Protein AF-A0A7S2G3F0-F1 (afdb_monomer_lite)

Radius of gyration: 20.55 Å; chains: 1; bounding box: 40×37×61 Å

Organism: NCBI:txid236787

InterPro domains:
  IPR036249 Thioredoxin-like superfamily [SSF52833] (2-94)

pLDDT: mean 81.92, std 15.68, range [37.34, 97.62]

Foldseek 3Di:
DPPDDCPPLVVVLVVCVVVPHDSVVSSVVVPDCVCVVVVVVVVVCCCPQQVNDAPPKDWDDPPQADDSVRHRHPDHTDIDGDDDDPVVVVVRVVVRVCVVVVPDPPPPDD

Structure (mmCIF, N/CA/C/O backbone):
data_AF-A0A7S2G3F0-F1
#
_entry.id   AF-A0A7S2G3F0-F1
#
loop_
_atom_site.group_PDB
_atom_site.id
_atom_site.type_symbol
_atom_site.label_atom_id
_atom_site.label_alt_id
_atom_site.label_comp_id
_atom_site.label_asym_id
_atom_site.label_entity_id
_atom_site.label_seq_id
_atom_site.pdbx_PDB_ins_code
_atom_site.Cartn_x
_atom_site.Cartn_y
_atom_site.Cartn_z
_atom_site.occupancy
_atom_site.B_iso_or_equiv
_atom_site.auth_seq_id
_atom_site.auth_comp_id
_atom_site.auth_asym_id
_atom_site.auth_atom_id
_atom_site.pdbx_PDB_model_num
ATOM 1 N N . GLU A 1 1 ? -15.724 23.830 6.586 1.00 37.34 1 GLU A N 1
ATOM 2 C CA . GLU A 1 1 ? -15.761 22.362 6.440 1.00 37.34 1 GLU A CA 1
ATOM 3 C C . GLU A 1 1 ? -15.102 21.748 7.661 1.00 37.34 1 GLU A C 1
ATOM 5 O O . GLU A 1 1 ? -14.002 22.163 8.008 1.00 37.34 1 GLU A O 1
ATOM 10 N N . GLN A 1 2 ? -15.789 20.859 8.377 1.00 44.91 2 GLN A N 1
ATOM 11 C CA . GLN A 1 2 ? -15.153 20.077 9.436 1.00 44.91 2 GLN A CA 1
ATOM 12 C C . GLN A 1 2 ? -14.437 18.914 8.749 1.00 44.91 2 GLN A C 1
ATOM 14 O O . GLN A 1 2 ? -15.093 18.032 8.207 1.00 44.91 2 GLN A O 1
ATOM 19 N N . GLN A 1 3 ? -13.105 18.941 8.717 1.00 46.75 3 GLN A N 1
ATOM 20 C CA . GLN A 1 3 ? -12.316 17.780 8.310 1.00 46.75 3 GLN A CA 1
ATOM 21 C C . GLN A 1 3 ? -12.467 16.719 9.405 1.00 46.75 3 GLN A C 1
ATOM 23 O O . GLN A 1 3 ? -11.751 16.747 10.404 1.00 46.75 3 GLN A O 1
ATOM 28 N N . GLN A 1 4 ? -13.448 15.825 9.268 1.00 51.19 4 GLN A N 1
ATOM 29 C CA . GLN A 1 4 ? -13.485 14.612 10.078 1.00 51.19 4 GLN A CA 1
ATOM 30 C C . GLN A 1 4 ? -12.240 13.795 9.732 1.00 51.19 4 GLN A C 1
ATOM 32 O O . GLN A 1 4 ? -11.975 13.508 8.565 1.00 51.19 4 GLN A O 1
ATOM 37 N N . SER A 1 5 ? -11.427 13.487 10.742 1.00 53.81 5 SER A N 1
ATOM 38 C CA . SER A 1 5 ? -10.227 12.681 10.542 1.00 53.81 5 SER A CA 1
ATOM 39 C C . SER A 1 5 ? -10.618 11.319 9.967 1.00 53.81 5 SER A C 1
ATOM 41 O O . SER A 1 5 ? -11.544 10.679 10.466 1.00 53.81 5 SER A O 1
ATOM 43 N N . GLN A 1 6 ? -9.882 10.840 8.962 1.00 59.38 6 GLN A N 1
ATOM 44 C CA . GLN A 1 6 ? -10.053 9.488 8.410 1.00 59.38 6 GLN A CA 1
ATOM 45 C C . GLN A 1 6 ? -9.754 8.387 9.444 1.00 59.38 6 GLN A C 1
ATOM 47 O O . GLN A 1 6 ? -10.084 7.229 9.227 1.00 59.38 6 GLN A O 1
ATOM 52 N N . SER A 1 7 ? -9.161 8.752 10.587 1.00 65.19 7 SER A N 1
ATOM 53 C CA . SER A 1 7 ? -8.949 7.865 11.733 1.00 65.19 7 SER A CA 1
ATOM 54 C C . SER A 1 7 ? -10.149 7.758 12.680 1.00 65.19 7 SER A C 1
ATOM 56 O O . SER A 1 7 ? -10.063 7.044 13.675 1.00 65.19 7 SER A O 1
ATOM 58 N N . HIS A 1 8 ? -11.252 8.474 12.435 1.00 81.56 8 HIS A N 1
ATOM 59 C CA . HIS A 1 8 ? -12.476 8.252 13.198 1.00 81.56 8 HIS A CA 1
ATOM 60 C C . HIS A 1 8 ? -13.127 6.943 12.753 1.00 81.56 8 HIS A C 1
ATOM 62 O O . HIS A 1 8 ? -13.449 6.777 11.579 1.00 81.56 8 HIS A O 1
ATOM 68 N N . THR A 1 9 ? -13.407 6.059 13.711 1.00 86.19 9 THR A N 1
ATOM 69 C CA . THR A 1 9 ? -14.130 4.795 13.499 1.00 86.19 9 THR A CA 1
ATOM 70 C C . THR A 1 9 ? -15.405 4.991 12.677 1.00 86.19 9 THR A C 1
ATOM 72 O O . THR A 1 9 ? -15.691 4.199 11.789 1.00 86.19 9 THR A O 1
ATOM 75 N N . ALA A 1 10 ? -16.132 6.091 12.901 1.00 88.94 10 ALA A N 1
ATOM 76 C CA . ALA A 1 10 ? -17.331 6.430 12.135 1.00 88.94 10 ALA A CA 1
ATOM 77 C C . ALA A 1 10 ? -17.065 6.552 10.623 1.00 88.94 10 ALA A C 1
ATOM 79 O O . ALA A 1 10 ? -17.815 5.989 9.834 1.00 88.94 10 ALA A O 1
ATOM 80 N N . THR A 1 11 ? -15.974 7.218 10.233 1.00 91.38 11 THR A N 1
ATOM 81 C CA . THR A 1 11 ? -15.567 7.368 8.829 1.00 91.38 11 THR A CA 1
ATOM 82 C C . THR A 1 11 ? -15.228 6.011 8.208 1.00 91.38 11 THR A C 1
ATOM 84 O O . THR A 1 11 ? -15.601 5.734 7.074 1.00 91.38 11 THR A O 1
ATOM 87 N N . LEU A 1 12 ? -14.548 5.135 8.956 1.00 91.81 12 LEU A N 1
ATOM 88 C CA . LEU A 1 12 ? -14.192 3.794 8.478 1.00 91.81 12 LEU A CA 1
ATOM 89 C C . LEU A 1 12 ? -15.431 2.911 8.265 1.00 91.81 12 LEU A C 1
ATOM 91 O O . LEU A 1 12 ? -15.501 2.192 7.272 1.00 91.81 12 LEU A O 1
ATOM 95 N N . LEU A 1 13 ? -16.412 2.982 9.169 1.00 94.88 13 LEU A N 1
ATOM 96 C CA . LEU A 1 13 ? -17.658 2.213 9.076 1.00 94.88 13 LEU A CA 1
ATOM 97 C C . LEU A 1 13 ? -18.584 2.711 7.962 1.00 94.88 13 LEU A C 1
ATOM 99 O O . LEU A 1 13 ? -19.231 1.897 7.306 1.00 94.88 13 LEU A O 1
ATOM 103 N N . GLU A 1 14 ? -18.625 4.023 7.726 1.00 94.38 14 GLU A N 1
ATOM 104 C CA . GLU A 1 14 ? -19.336 4.608 6.587 1.00 94.38 14 GLU A CA 1
ATOM 105 C C . GLU A 1 14 ? -18.777 4.061 5.270 1.00 94.38 14 GLU A C 1
ATOM 107 O O . GLU A 1 14 ? -19.517 3.457 4.493 1.00 94.38 14 GLU A O 1
ATOM 112 N N . VAL A 1 15 ? -17.457 4.157 5.077 1.00 94.00 15 VAL A N 1
ATOM 113 C CA . VAL A 1 15 ? -16.783 3.634 3.880 1.00 94.00 15 VAL A CA 1
ATOM 114 C C . VAL A 1 15 ? -16.982 2.124 3.746 1.00 94.00 15 VAL A C 1
ATOM 116 O O . VAL A 1 15 ? -17.243 1.646 2.644 1.00 94.00 15 VAL A O 1
ATOM 119 N N . ALA A 1 16 ? -16.905 1.365 4.846 1.00 95.06 16 ALA A N 1
ATOM 120 C CA . ALA A 1 16 ? -17.170 -0.073 4.833 1.00 95.06 16 ALA A CA 1
ATOM 121 C C . ALA A 1 16 ? -18.571 -0.384 4.278 1.00 95.06 16 ALA A C 1
ATOM 123 O O . ALA A 1 16 ? -18.709 -1.252 3.415 1.00 95.06 16 ALA A O 1
ATOM 124 N N . GLY A 1 17 ? -19.591 0.365 4.706 1.00 96.31 17 GLY A N 1
ATOM 125 C CA . GLY A 1 17 ? -20.947 0.243 4.175 1.00 96.31 17 GLY A CA 1
ATOM 126 C C . GLY A 1 17 ? -21.048 0.609 2.690 1.00 96.31 17 GLY A C 1
ATOM 127 O O . GLY A 1 17 ? -21.686 -0.114 1.925 1.00 96.31 17 GLY A O 1
ATOM 128 N N . GLU A 1 18 ? -20.383 1.683 2.256 1.00 97.06 18 GLU A N 1
ATOM 129 C CA . GLU A 1 18 ? -20.376 2.122 0.851 1.00 97.06 18 GLU A CA 1
ATOM 130 C C . GLU A 1 18 ? -19.782 1.079 -0.103 1.00 97.06 18 GLU A C 1
ATOM 132 O O . GLU A 1 18 ? -20.278 0.905 -1.218 1.00 97.06 18 GLU A O 1
ATOM 137 N N . VAL A 1 19 ? -18.746 0.354 0.332 1.00 96.81 19 VAL A N 1
ATOM 138 C CA . VAL A 1 19 ? -18.120 -0.715 -0.466 1.00 96.81 19 VAL A CA 1
ATOM 139 C C . VAL A 1 19 ? -18.809 -2.078 -0.310 1.00 96.81 19 VAL A C 1
ATOM 141 O O . VAL A 1 19 ? -18.350 -3.067 -0.883 1.00 96.81 19 VAL A O 1
ATOM 144 N N . GLY A 1 20 ? -19.919 -2.145 0.435 1.00 97.12 20 GLY A N 1
ATOM 145 C CA . GLY A 1 20 ? -20.726 -3.355 0.610 1.00 97.12 20 GLY A CA 1
ATOM 146 C C . GLY A 1 20 ? -20.160 -4.367 1.609 1.00 97.12 20 GLY A C 1
ATOM 147 O O . GLY A 1 20 ? -20.512 -5.546 1.535 1.00 97.12 20 GLY A O 1
ATOM 148 N N . LEU A 1 21 ? -19.286 -3.940 2.523 1.00 97.12 21 LEU A N 1
ATOM 149 C CA . LEU A 1 21 ? -18.857 -4.767 3.650 1.00 97.12 21 LEU A CA 1
ATOM 150 C C . LEU A 1 21 ? -19.940 -4.805 4.736 1.00 97.12 21 LEU A C 1
ATOM 152 O O . LEU A 1 21 ? -20.743 -3.883 4.886 1.00 97.12 21 LEU A O 1
ATOM 156 N N . ASP A 1 22 ? -19.934 -5.881 5.521 1.00 97.62 22 ASP A N 1
ATOM 157 C CA . ASP A 1 22 ? -20.756 -5.982 6.724 1.00 97.62 22 ASP A CA 1
ATOM 158 C C . ASP A 1 22 ? -20.233 -5.001 7.784 1.00 97.62 22 ASP A C 1
ATOM 160 O O . ASP A 1 22 ? -19.132 -5.157 8.318 1.00 97.62 22 ASP A O 1
ATOM 164 N N . VAL A 1 23 ? -21.034 -3.975 8.068 1.00 97.25 23 VAL A N 1
ATOM 165 C CA . VAL A 1 23 ? -20.687 -2.898 8.999 1.00 97.25 23 VAL A CA 1
ATOM 166 C C . VAL A 1 23 ? -20.575 -3.408 10.437 1.00 97.25 23 VAL A C 1
ATOM 168 O O . VAL A 1 23 ? -19.717 -2.928 11.175 1.00 97.25 23 VAL A O 1
ATOM 171 N N . GLU A 1 24 ? -21.390 -4.384 10.848 1.00 96.69 24 GLU A N 1
ATOM 172 C CA . GLU A 1 24 ? -21.321 -4.944 12.204 1.00 96.69 24 GLU A CA 1
ATOM 173 C C . GLU A 1 24 ? -20.040 -5.761 12.380 1.00 96.69 24 GLU A C 1
ATOM 175 O O . GLU A 1 24 ? -19.332 -5.607 13.378 1.00 96.69 24 GLU A O 1
ATOM 180 N N . ALA A 1 25 ? -19.692 -6.569 11.376 1.00 96.69 25 ALA A N 1
ATOM 181 C CA . ALA A 1 25 ? -18.439 -7.315 11.371 1.00 96.69 25 ALA A CA 1
ATOM 182 C C . ALA A 1 25 ? -17.215 -6.383 11.324 1.00 96.69 25 ALA A C 1
ATOM 184 O O . ALA A 1 25 ? -16.244 -6.608 12.045 1.00 96.69 25 ALA A O 1
ATOM 185 N N . ALA A 1 26 ? -17.264 -5.314 10.521 1.00 95.44 26 ALA A N 1
ATOM 186 C CA . ALA A 1 26 ? -16.204 -4.311 10.459 1.00 95.44 26 ALA A CA 1
ATOM 187 C C . ALA A 1 26 ? -16.036 -3.577 11.798 1.00 95.44 26 ALA A C 1
ATOM 189 O O . ALA A 1 26 ? -14.911 -3.391 12.255 1.00 95.44 26 ALA A O 1
ATOM 190 N N . ALA A 1 27 ? -17.138 -3.210 12.460 1.00 95.44 27 ALA A N 1
ATOM 191 C CA . ALA A 1 27 ? -17.099 -2.597 13.784 1.00 95.44 27 ALA A CA 1
ATOM 192 C C . ALA A 1 27 ? -16.472 -3.536 14.816 1.00 95.44 27 ALA A C 1
ATOM 194 O O . ALA A 1 27 ? -15.590 -3.115 15.557 1.00 95.44 27 ALA A O 1
ATOM 195 N N . ALA A 1 28 ? -16.862 -4.813 14.820 1.00 95.69 28 ALA A N 1
ATOM 196 C CA . ALA A 1 28 ? -16.267 -5.807 15.706 1.00 95.69 28 ALA A CA 1
ATOM 197 C C . ALA A 1 28 ? -14.763 -5.989 15.444 1.00 95.69 28 ALA A C 1
ATOM 199 O O . ALA A 1 28 ? -13.989 -6.082 16.391 1.00 95.69 28 ALA A O 1
ATOM 200 N N . PHE A 1 29 ? -14.343 -5.999 14.176 1.00 94.62 29 PHE A N 1
ATOM 201 C CA . PHE A 1 29 ? -12.937 -6.110 13.791 1.00 94.62 29 PHE A CA 1
ATOM 202 C C . PHE A 1 29 ? -12.097 -4.910 14.256 1.00 94.62 29 PHE A C 1
ATOM 204 O O . PHE A 1 29 ? -10.991 -5.100 14.759 1.00 94.62 29 PHE A O 1
ATOM 211 N N . LEU A 1 30 ? -12.619 -3.685 14.133 1.00 92.81 30 LEU A N 1
ATOM 212 C CA . LEU A 1 30 ? -11.916 -2.459 14.539 1.00 92.81 30 LEU A CA 1
ATOM 213 C C . LEU A 1 30 ? -11.663 -2.363 16.053 1.00 92.81 30 LEU A C 1
ATOM 215 O O . LEU 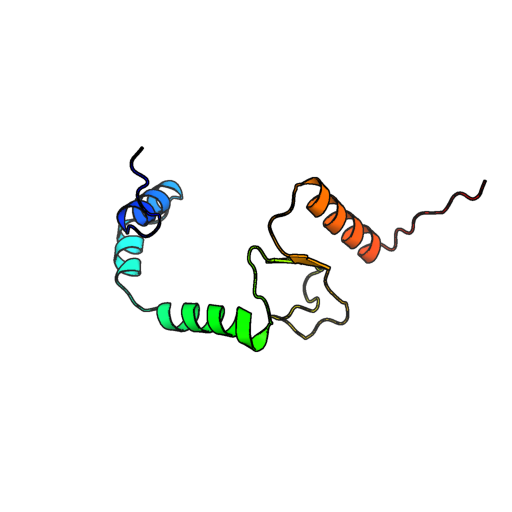A 1 30 ? -10.797 -1.597 16.467 1.00 92.81 30 LEU A O 1
ATOM 219 N N . GLU A 1 31 ? -12.376 -3.144 16.867 1.00 94.25 31 GLU A N 1
ATOM 220 C CA . GLU A 1 31 ? -12.156 -3.251 18.318 1.00 94.25 31 GLU A CA 1
ATOM 221 C C . GLU A 1 31 ? -11.087 -4.297 18.690 1.00 94.25 31 GLU A C 1
ATOM 223 O O . GLU A 1 31 ? -10.848 -4.556 19.872 1.00 94.25 31 GLU A O 1
ATOM 228 N N . THR A 1 32 ? -10.444 -4.924 17.701 1.00 94.06 32 THR A N 1
ATOM 229 C CA . THR A 1 32 ? -9.388 -5.922 17.914 1.00 94.06 32 THR A CA 1
ATOM 230 C C . THR A 1 32 ? -7.997 -5.361 17.630 1.00 94.06 32 THR A C 1
ATOM 232 O O . THR A 1 32 ? -7.823 -4.420 16.857 1.00 94.06 32 THR A O 1
ATOM 235 N N . ASP A 1 33 ? -6.986 -5.998 18.215 1.00 94.00 33 ASP A N 1
ATOM 236 C CA . ASP A 1 33 ? -5.566 -5.778 17.934 1.00 94.00 33 ASP A CA 1
ATOM 237 C C . ASP A 1 33 ? -4.986 -6.840 16.977 1.00 94.00 33 ASP A C 1
ATOM 239 O O . ASP A 1 33 ? -3.769 -6.916 16.792 1.00 94.00 33 ASP A O 1
ATOM 243 N N . GLU A 1 34 ? -5.843 -7.646 16.332 1.00 94.44 34 GLU A N 1
ATOM 244 C CA . GLU A 1 34 ? -5.459 -8.855 15.584 1.00 94.44 34 GLU A CA 1
ATOM 245 C C . GLU A 1 34 ? -4.353 -8.593 14.548 1.00 94.44 34 GLU A C 1
ATOM 247 O O . GLU A 1 34 ? -3.433 -9.399 14.388 1.00 94.44 34 GLU A O 1
ATOM 252 N N . LEU A 1 35 ? -4.407 -7.446 13.862 1.00 93.56 35 LEU A N 1
ATOM 253 C CA . LEU A 1 35 ? -3.419 -7.059 12.852 1.00 93.56 35 LEU A CA 1
ATOM 254 C C . LEU A 1 35 ? -2.393 -6.033 13.341 1.00 93.56 35 LEU A C 1
ATOM 256 O O . LEU A 1 35 ? -1.489 -5.693 12.578 1.00 93.56 35 LEU A O 1
ATOM 260 N N . GLU A 1 36 ? -2.480 -5.541 14.578 1.00 93.50 36 GLU A N 1
ATOM 261 C CA . GLU A 1 36 ? -1.645 -4.431 15.051 1.00 93.50 36 GLU A CA 1
ATOM 262 C C . GLU A 1 36 ? -0.151 -4.771 14.944 1.00 93.50 36 GLU A C 1
ATOM 264 O O . GLU A 1 36 ? 0.622 -4.050 14.304 1.00 93.50 36 GLU A O 1
ATOM 269 N N . ALA A 1 37 ? 0.256 -5.914 15.502 1.00 93.94 37 ALA A N 1
ATOM 270 C CA . ALA A 1 37 ? 1.648 -6.356 15.467 1.00 93.94 37 ALA A CA 1
ATOM 271 C C . ALA A 1 37 ? 2.153 -6.568 14.030 1.00 93.94 37 ALA A C 1
ATOM 273 O O . ALA A 1 37 ? 3.278 -6.185 13.701 1.00 93.94 37 ALA A O 1
ATOM 274 N N . TYR A 1 38 ? 1.311 -7.139 13.165 1.00 93.69 38 TYR A N 1
ATOM 275 C CA . TYR A 1 38 ? 1.635 -7.374 11.760 1.00 93.69 38 TYR A CA 1
ATOM 276 C C . TYR A 1 38 ? 1.828 -6.059 10.992 1.00 93.69 38 TYR A C 1
ATOM 278 O O . TYR A 1 38 ? 2.815 -5.903 10.270 1.00 93.69 38 TYR A O 1
ATOM 286 N N . VAL A 1 39 ? 0.928 -5.090 11.180 1.00 92.62 39 VAL A N 1
ATOM 287 C CA . VAL A 1 39 ? 1.005 -3.770 10.541 1.00 92.62 39 VAL A CA 1
ATOM 288 C C . VAL A 1 39 ? 2.266 -3.036 10.989 1.00 92.62 39 VAL A C 1
ATOM 290 O O . VAL A 1 39 ? 3.029 -2.563 10.143 1.00 92.62 39 VAL A O 1
ATOM 293 N N . TRP A 1 40 ? 2.551 -2.993 12.293 1.00 93.81 40 TRP A N 1
ATOM 294 C CA . TRP A 1 40 ? 3.766 -2.352 12.805 1.00 93.81 40 TRP A CA 1
ATOM 295 C C . TRP A 1 40 ? 5.043 -3.025 12.314 1.00 93.81 40 TRP A C 1
ATOM 297 O O . TRP A 1 40 ? 6.009 -2.338 11.968 1.00 93.81 40 TRP A O 1
ATOM 307 N N . GLN A 1 41 ? 5.050 -4.356 12.243 1.00 92.69 41 GLN A N 1
ATOM 308 C CA . GLN A 1 41 ? 6.165 -5.095 11.669 1.00 92.69 41 GLN A CA 1
ATOM 309 C C . GLN A 1 41 ? 6.351 -4.751 10.187 1.00 92.69 41 GLN A C 1
ATOM 311 O O . GLN A 1 41 ? 7.470 -4.445 9.783 1.00 92.69 41 GLN A O 1
ATOM 316 N N . SER A 1 42 ? 5.277 -4.736 9.395 1.00 89.56 42 SER A N 1
ATOM 317 C CA . SER A 1 42 ? 5.309 -4.383 7.969 1.00 89.56 42 SER A CA 1
ATOM 318 C C . SER A 1 42 ? 5.864 -2.970 7.733 1.00 89.56 42 SER A C 1
ATOM 320 O O . SER A 1 42 ? 6.767 -2.776 6.912 1.00 89.56 42 SER A O 1
ATOM 322 N N . TYR A 1 43 ? 5.417 -1.980 8.514 1.00 89.62 43 TYR A N 1
ATOM 323 C CA . TYR A 1 43 ? 5.969 -0.620 8.472 1.00 89.62 43 TYR A CA 1
ATOM 324 C C . TYR A 1 43 ? 7.454 -0.584 8.853 1.00 89.62 43 TYR A C 1
ATOM 326 O O . TYR A 1 43 ? 8.260 0.081 8.195 1.00 89.62 43 TYR A O 1
ATOM 334 N N . GLY A 1 44 ? 7.835 -1.316 9.902 1.00 91.50 44 GLY A N 1
ATOM 335 C CA . GLY A 1 44 ? 9.224 -1.433 10.334 1.00 91.50 44 GLY A CA 1
ATOM 336 C C . GLY A 1 44 ? 10.120 -2.058 9.265 1.00 91.50 44 GLY A C 1
ATOM 337 O O . GLY A 1 44 ? 11.222 -1.562 9.028 1.00 91.50 44 GLY A O 1
ATOM 338 N N . ASP A 1 45 ? 9.639 -3.104 8.600 1.00 90.88 45 ASP A N 1
ATOM 339 C CA . ASP A 1 45 ? 10.341 -3.823 7.540 1.00 90.88 45 ASP A CA 1
ATOM 340 C C . ASP A 1 45 ? 10.497 -2.961 6.282 1.00 90.88 45 ASP A C 1
ATOM 342 O O . ASP A 1 45 ? 11.593 -2.887 5.723 1.00 90.88 45 ASP A O 1
ATOM 346 N N . THR A 1 46 ? 9.452 -2.221 5.903 1.00 88.88 46 THR A N 1
ATOM 347 C CA . THR A 1 46 ? 9.475 -1.253 4.792 1.00 88.88 46 THR A CA 1
ATOM 348 C C . THR A 1 46 ? 10.660 -0.288 4.910 1.00 88.88 46 THR A C 1
ATOM 350 O O . THR A 1 46 ? 11.403 -0.095 3.951 1.00 88.88 46 THR A O 1
ATOM 353 N N . ILE A 1 47 ? 10.904 0.245 6.111 1.00 88.44 47 ILE A N 1
ATOM 354 C CA . ILE A 1 47 ? 11.991 1.202 6.353 1.00 88.44 47 ILE A CA 1
ATOM 355 C C . ILE A 1 47 ? 13.332 0.492 6.571 1.00 88.44 47 ILE A C 1
ATOM 357 O O . ILE A 1 47 ? 14.337 0.864 5.974 1.00 88.44 47 ILE A O 1
ATOM 361 N N . LYS A 1 48 ? 13.385 -0.500 7.467 1.00 90.44 48 LYS A N 1
ATOM 362 C CA . LYS A 1 48 ? 14.656 -1.066 7.957 1.00 90.44 48 LYS A CA 1
ATOM 363 C C . LYS A 1 48 ? 15.229 -2.141 7.044 1.00 90.44 48 LYS A C 1
ATOM 365 O O . LYS A 1 48 ? 16.446 -2.281 6.985 1.00 90.44 48 LYS A O 1
ATOM 370 N N . LYS A 1 49 ? 14.368 -2.932 6.398 1.00 87.88 49 LYS A N 1
ATOM 371 C CA . LYS A 1 49 ? 14.782 -4.041 5.529 1.00 87.88 49 LYS A CA 1
ATOM 372 C C . LYS A 1 49 ? 14.826 -3.625 4.066 1.00 87.88 49 LYS A C 1
ATOM 374 O O . LYS A 1 49 ? 15.740 -4.032 3.361 1.00 87.88 49 LYS A O 1
ATOM 379 N N . HIS A 1 50 ? 13.857 -2.826 3.625 1.00 85.38 50 HIS A N 1
ATOM 380 C CA . HIS A 1 50 ? 13.707 -2.473 2.211 1.00 85.38 50 HIS A CA 1
ATOM 381 C C . HIS A 1 50 ? 14.191 -1.057 1.868 1.00 85.38 50 HIS A C 1
ATOM 383 O O . HIS A 1 50 ? 14.210 -0.700 0.696 1.00 85.38 50 HIS A O 1
ATOM 389 N N . ASP A 1 51 ? 14.597 -0.267 2.868 1.00 87.62 51 ASP A N 1
ATOM 390 C CA . ASP A 1 51 ? 15.051 1.126 2.732 1.00 87.62 51 ASP A CA 1
ATOM 391 C C . ASP A 1 51 ? 14.057 2.056 2.005 1.00 87.62 51 ASP A C 1
ATOM 393 O O . ASP A 1 51 ? 14.426 3.078 1.426 1.00 87.62 51 ASP A O 1
ATOM 397 N N . ILE A 1 52 ? 12.763 1.730 2.066 1.00 87.62 52 ILE A N 1
ATOM 398 C CA . ILE A 1 52 ? 11.688 2.540 1.492 1.00 87.62 52 ILE A CA 1
ATOM 399 C C . ILE A 1 52 ? 11.297 3.599 2.527 1.00 87.62 52 ILE A C 1
ATOM 401 O O . ILE A 1 52 ? 10.711 3.300 3.569 1.00 87.62 52 ILE A O 1
ATOM 405 N N . ARG A 1 53 ? 11.639 4.860 2.244 1.00 86.81 53 ARG A N 1
ATOM 406 C CA . ARG A 1 53 ? 11.459 5.995 3.175 1.00 86.81 53 ARG A CA 1
ATOM 407 C C . ARG A 1 53 ? 10.419 7.020 2.728 1.00 86.81 53 ARG A C 1
ATOM 409 O O . ARG A 1 53 ? 10.202 8.007 3.426 1.00 86.81 53 ARG A O 1
ATOM 416 N N . ALA A 1 54 ? 9.794 6.808 1.575 1.00 85.44 54 ALA A N 1
ATOM 417 C CA . ALA A 1 54 ? 8.771 7.687 1.026 1.00 85.44 54 ALA A CA 1
ATOM 418 C C . ALA A 1 54 ? 7.656 6.858 0.384 1.00 85.44 54 ALA A C 1
ATOM 420 O O . ALA A 1 54 ? 7.922 5.838 -0.248 1.00 85.44 54 ALA A O 1
ATOM 421 N N . ILE A 1 55 ? 6.416 7.320 0.544 1.00 87.00 55 ILE A N 1
ATOM 422 C CA . ILE A 1 55 ? 5.220 6.741 -0.074 1.00 87.00 55 ILE A CA 1
ATOM 423 C C . ILE A 1 55 ? 4.465 7.832 -0.863 1.00 87.00 55 ILE A C 1
ATOM 425 O O . ILE A 1 55 ? 4.535 9.000 -0.473 1.00 87.00 55 ILE A O 1
ATOM 429 N N . PRO A 1 56 ? 3.743 7.491 -1.949 1.00 90.38 56 PRO A N 1
ATOM 430 C CA . PRO A 1 56 ? 3.605 6.144 -2.503 1.00 90.38 56 PRO A CA 1
ATOM 431 C C . PRO A 1 56 ? 4.895 5.659 -3.185 1.00 90.38 56 PRO A C 1
ATOM 433 O O . PRO A 1 56 ? 5.693 6.454 -3.675 1.00 90.38 56 PRO A O 1
ATOM 436 N N . TYR A 1 57 ? 5.105 4.345 -3.167 1.00 88.75 57 TYR A N 1
ATOM 437 C CA . TYR A 1 57 ? 6.237 3.666 -3.793 1.00 88.75 57 TYR A CA 1
ATOM 438 C C . TYR A 1 57 ? 5.697 2.532 -4.656 1.00 88.75 57 TYR A C 1
ATOM 440 O O . TYR A 1 57 ? 4.952 1.685 -4.161 1.00 88.75 57 TYR A O 1
ATOM 448 N N . PHE A 1 58 ? 6.048 2.529 -5.938 1.00 89.62 58 PHE A N 1
ATOM 449 C CA . PHE A 1 58 ? 5.548 1.555 -6.901 1.00 89.62 58 PHE A CA 1
ATOM 450 C C . PHE A 1 58 ? 6.691 0.706 -7.444 1.00 89.62 58 PHE A C 1
ATOM 452 O O . PHE A 1 58 ? 7.756 1.224 -7.784 1.00 89.62 58 PHE A O 1
ATOM 459 N N . ILE A 1 59 ? 6.441 -0.595 -7.564 1.00 87.69 59 ILE A N 1
ATOM 460 C CA . ILE A 1 59 ? 7.370 -1.569 -8.135 1.00 87.69 59 ILE A CA 1
ATOM 461 C C . ILE A 1 59 ? 6.670 -2.222 -9.317 1.00 87.69 59 ILE A C 1
ATOM 463 O O . ILE A 1 59 ? 5.590 -2.790 -9.155 1.00 87.69 59 ILE A O 1
ATOM 467 N N . PHE A 1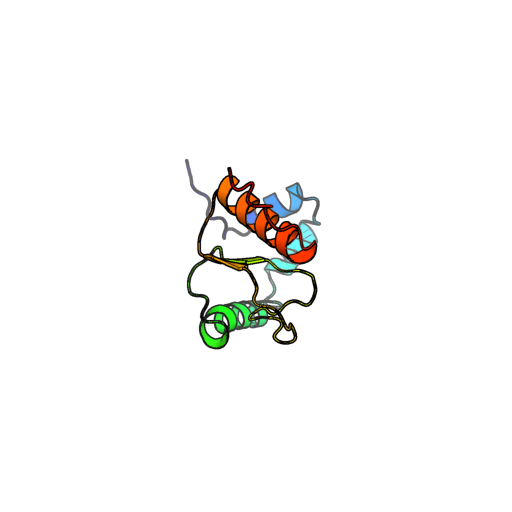 60 ? 7.285 -2.149 -10.493 1.00 86.94 60 PHE A N 1
ATOM 468 C CA . PHE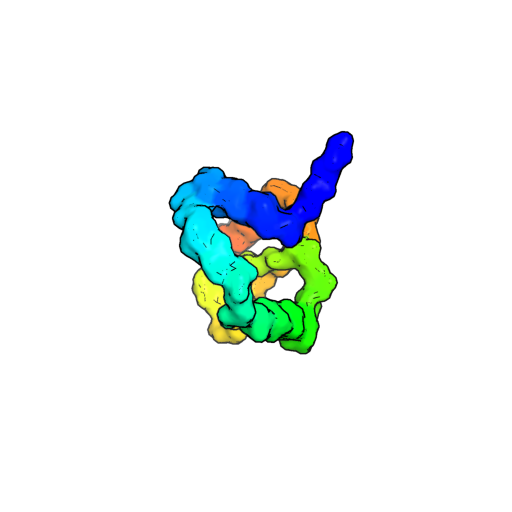 A 1 60 ? 6.754 -2.741 -11.712 1.00 86.94 60 PHE A CA 1
ATOM 469 C C . PHE A 1 60 ? 7.697 -3.815 -12.250 1.00 86.94 60 PHE A C 1
ATOM 471 O O . PHE A 1 60 ? 8.890 -3.577 -12.446 1.00 86.94 60 PHE A O 1
ATOM 478 N N . GLY A 1 61 ? 7.128 -4.982 -12.535 1.00 82.44 61 GLY A N 1
ATOM 479 C CA . GLY A 1 61 ? 7.809 -6.127 -13.122 1.00 82.44 61 GLY A CA 1
ATOM 480 C C . GLY A 1 61 ? 6.804 -7.224 -13.505 1.00 82.44 61 GLY A C 1
ATOM 481 O O . GLY A 1 61 ? 5.667 -7.189 -13.028 1.00 82.44 61 GLY A O 1
ATOM 482 N N . PRO A 1 62 ? 7.180 -8.181 -14.371 1.00 73.88 62 PRO A N 1
ATOM 483 C CA . PRO A 1 62 ? 6.437 -9.408 -14.576 1.00 73.88 62 PRO A CA 1
ATOM 484 C C . PRO A 1 62 ? 6.326 -10.196 -13.268 1.00 73.88 62 PRO A C 1
ATOM 486 O O . PRO A 1 62 ? 7.101 -10.026 -12.322 1.00 73.88 62 PRO A O 1
ATOM 489 N N . GLU A 1 63 ? 5.334 -11.076 -13.222 1.00 71.50 63 GLU A N 1
ATOM 490 C CA . GLU A 1 63 ? 5.114 -11.959 -12.085 1.00 71.50 63 GLU A CA 1
ATOM 491 C C . GLU A 1 63 ? 6.374 -12.789 -11.784 1.00 71.50 63 GLU A C 1
ATOM 493 O O . GLU A 1 63 ? 6.983 -13.361 -12.684 1.00 71.50 63 GLU A O 1
ATOM 498 N N . GLY A 1 64 ? 6.786 -12.823 -10.513 1.00 64.12 64 GLY A N 1
ATOM 499 C CA . GLY A 1 64 ? 8.007 -13.516 -10.084 1.00 64.12 64 GLY A CA 1
ATOM 500 C C . GLY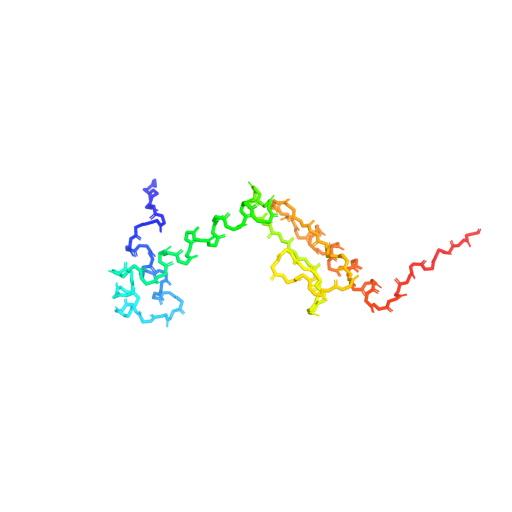 A 1 64 ? 9.310 -12.724 -10.258 1.00 64.12 64 GLY A C 1
ATOM 501 O O . GLY A 1 64 ? 10.368 -13.243 -9.917 1.00 64.12 64 GLY A O 1
ATOM 502 N N . MET A 1 65 ? 9.262 -11.476 -10.743 1.00 70.38 65 MET A N 1
ATOM 503 C CA . MET A 1 65 ? 10.441 -10.601 -10.797 1.00 70.38 65 MET A CA 1
ATOM 504 C C . MET A 1 65 ? 10.904 -10.180 -9.394 1.00 70.38 65 MET A C 1
ATOM 506 O O . MET A 1 65 ? 10.123 -10.158 -8.435 1.00 70.38 65 MET A O 1
ATOM 510 N N . TRP A 1 66 ? 12.187 -9.820 -9.297 1.00 64.69 66 TRP A N 1
ATOM 511 C CA . TRP A 1 66 ? 12.804 -9.350 -8.072 1.00 64.69 66 TRP A CA 1
ATOM 512 C C . TRP A 1 66 ? 12.051 -8.127 -7.559 1.00 64.69 66 TRP A C 1
ATOM 514 O O . TRP A 1 66 ? 11.794 -7.170 -8.285 1.00 64.69 66 TRP A O 1
ATOM 524 N N . SER A 1 67 ? 11.711 -8.153 -6.283 1.00 71.12 67 SER A N 1
ATOM 525 C CA . SER A 1 67 ? 11.320 -6.974 -5.527 1.00 71.12 67 SER A CA 1
ATOM 526 C C . SER A 1 67 ? 11.954 -7.077 -4.144 1.00 71.12 67 SER A C 1
ATOM 528 O O . SER A 1 67 ? 12.274 -8.187 -3.708 1.00 71.12 67 SER A O 1
ATOM 530 N N . PRO A 1 68 ? 12.068 -5.975 -3.389 1.00 70.62 68 PRO A N 1
ATOM 531 C CA . PRO A 1 68 ? 12.497 -6.038 -1.997 1.00 70.62 68 PRO A CA 1
ATOM 532 C C . PRO A 1 68 ? 11.685 -7.054 -1.171 1.00 70.62 68 PRO A C 1
ATOM 534 O O . PRO A 1 68 ? 12.216 -7.627 -0.226 1.00 70.62 68 PRO A O 1
ATOM 537 N N . PHE A 1 69 ? 10.438 -7.343 -1.567 1.00 72.81 69 PHE A N 1
ATOM 538 C CA . PHE A 1 69 ? 9.544 -8.311 -0.924 1.00 72.81 69 PHE A CA 1
ATOM 539 C C . PHE A 1 69 ? 9.614 -9.743 -1.498 1.00 72.81 69 PHE A C 1
ATOM 541 O O . PHE A 1 69 ? 9.061 -10.661 -0.896 1.00 72.81 69 PHE A O 1
ATOM 548 N N . ARG A 1 70 ? 10.249 -9.951 -2.661 1.00 69.44 70 ARG A N 1
ATOM 549 C CA . ARG A 1 70 ? 10.397 -11.248 -3.353 1.00 69.44 70 ARG A CA 1
ATOM 550 C C . ARG A 1 70 ? 11.760 -11.295 -4.065 1.00 69.44 70 ARG A C 1
ATOM 552 O O . ARG A 1 70 ? 11.845 -10.848 -5.206 1.00 69.44 70 ARG A O 1
ATOM 559 N N . PRO A 1 71 ? 12.827 -11.784 -3.413 1.00 63.69 71 PRO A N 1
ATOM 560 C CA . PRO A 1 71 ? 14.197 -11.653 -3.915 1.00 63.69 71 PRO A CA 1
ATOM 561 C C . PRO A 1 71 ? 14.585 -12.664 -5.011 1.00 63.69 71 PRO A C 1
ATOM 563 O O . PRO A 1 71 ? 15.716 -12.624 -5.480 1.00 63.69 71 PRO A O 1
ATOM 566 N N . ASP A 1 72 ? 13.683 -13.554 -5.428 1.00 65.38 72 ASP A N 1
ATOM 567 C CA . ASP A 1 72 ? 14.022 -14.707 -6.280 1.00 65.38 72 ASP A CA 1
ATOM 568 C C . ASP A 1 72 ? 14.028 -14.412 -7.795 1.00 65.38 72 ASP A C 1
ATOM 570 O O . ASP A 1 72 ? 14.190 -15.329 -8.598 1.00 65.38 72 ASP A O 1
ATOM 574 N N . GLY A 1 73 ? 13.834 -13.159 -8.217 1.00 63.00 73 GLY A N 1
ATOM 575 C CA . GLY A 1 73 ? 13.802 -12.813 -9.641 1.00 63.00 73 GLY A CA 1
ATOM 576 C C . GLY A 1 73 ? 15.173 -12.472 -10.231 1.00 63.00 73 GLY A C 1
ATOM 577 O O . GLY A 1 73 ? 16.021 -11.874 -9.576 1.00 63.00 73 GLY A O 1
ATOM 578 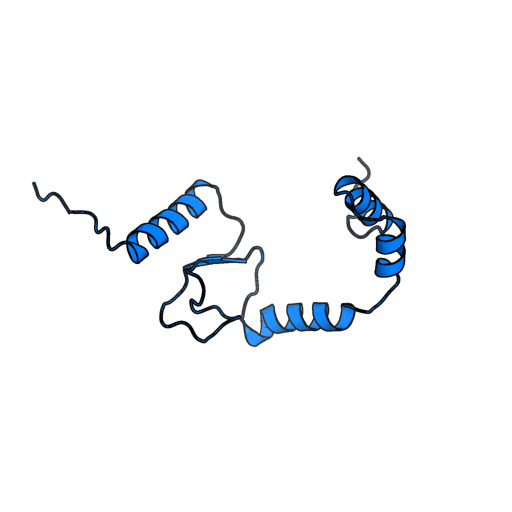N N . GLU A 1 74 ? 15.368 -12.818 -11.505 1.00 63.69 74 GLU A N 1
ATOM 579 C CA . GLU A 1 74 ? 16.633 -12.617 -12.236 1.00 63.69 74 GLU A CA 1
ATOM 580 C C . GLU A 1 74 ? 16.783 -11.210 -12.837 1.00 63.69 74 GLU A C 1
ATOM 582 O O . GLU A 1 74 ? 17.874 -10.805 -13.237 1.00 63.69 74 GLU A O 1
ATOM 587 N N . GLU A 1 75 ? 15.688 -10.454 -12.916 1.00 68.19 75 GLU A N 1
ATOM 588 C CA . GLU A 1 75 ? 15.644 -9.156 -13.576 1.00 68.19 75 GLU A CA 1
ATOM 589 C C . GLU A 1 75 ? 15.342 -8.009 -12.601 1.00 68.19 75 GLU A C 1
ATOM 591 O O . GLU A 1 75 ? 14.482 -8.134 -11.729 1.00 68.19 75 GLU A O 1
ATOM 596 N N . GLU A 1 76 ? 16.008 -6.861 -12.794 1.00 74.25 76 GLU A N 1
ATOM 597 C CA . GLU A 1 76 ? 15.742 -5.653 -12.005 1.00 74.25 76 GLU A CA 1
ATOM 598 C C . GLU A 1 76 ? 14.366 -5.041 -12.345 1.00 74.25 76 GLU A C 1
ATOM 600 O O . GLU A 1 76 ? 14.084 -4.804 -13.533 1.00 74.25 76 GLU A O 1
ATOM 605 N N . PRO A 1 77 ? 13.526 -4.748 -11.332 1.00 84.50 77 PRO A N 1
ATOM 606 C CA . PRO A 1 77 ? 12.238 -4.091 -11.499 1.00 84.50 77 PRO A CA 1
ATOM 607 C C . PRO A 1 77 ? 12.403 -2.593 -11.753 1.00 84.50 77 PRO A C 1
ATOM 609 O O . PRO A 1 77 ? 13.403 -1.973 -11.388 1.00 84.50 77 PRO A O 1
ATOM 612 N N . ILE A 1 78 ? 11.360 -1.977 -12.307 1.00 87.19 78 ILE A N 1
ATOM 613 C CA . ILE A 1 78 ? 11.279 -0.519 -12.403 1.00 87.19 78 ILE A CA 1
ATOM 614 C C . ILE A 1 78 ? 10.626 0.017 -11.130 1.00 87.19 78 ILE A C 1
ATOM 616 O O . ILE A 1 78 ? 9.498 -0.348 -10.796 1.00 87.19 78 ILE A O 1
ATOM 620 N N . MET A 1 79 ? 11.337 0.898 -10.428 1.00 86.62 79 MET A N 1
ATOM 621 C CA . MET A 1 79 ? 10.895 1.504 -9.171 1.00 86.62 79 MET A CA 1
ATOM 622 C C . MET A 1 79 ? 10.501 2.965 -9.398 1.00 86.62 79 MET A C 1
ATOM 624 O O . MET A 1 79 ? 11.273 3.734 -9.973 1.00 86.62 79 MET A O 1
ATOM 628 N N . VAL A 1 80 ? 9.324 3.366 -8.917 1.00 88.12 80 VAL A N 1
ATOM 629 C CA . VAL A 1 80 ? 8.848 4.757 -8.966 1.00 88.12 80 VAL A CA 1
ATOM 630 C C . VAL A 1 80 ? 8.618 5.258 -7.544 1.00 88.12 80 VAL A C 1
ATOM 632 O O . VAL A 1 80 ? 7.788 4.722 -6.810 1.00 88.12 80 VAL A O 1
ATOM 635 N N . ASN A 1 81 ? 9.372 6.292 -7.165 1.00 86.19 81 ASN A N 1
ATOM 636 C CA . ASN A 1 81 ? 9.255 6.963 -5.873 1.00 86.19 81 ASN A CA 1
ATOM 637 C C . ASN A 1 81 ? 8.329 8.177 -5.980 1.00 86.19 81 ASN A C 1
ATOM 639 O O . ASN A 1 81 ? 8.558 9.054 -6.812 1.00 86.19 81 ASN A O 1
ATOM 643 N N . GLY A 1 82 ? 7.364 8.270 -5.068 1.00 82.75 82 GLY A N 1
ATOM 644 C CA . GLY A 1 82 ? 6.428 9.382 -4.989 1.00 82.75 82 GLY A CA 1
ATOM 645 C C . GLY A 1 82 ? 5.226 9.226 -5.914 1.00 82.75 82 GLY A C 1
ATOM 646 O O . GLY A 1 82 ? 5.087 8.269 -6.676 1.00 82.75 82 GLY A O 1
ATOM 647 N N . SER A 1 83 ? 4.313 10.183 -5.805 1.00 83.31 83 SER A N 1
ATOM 648 C CA . SER A 1 83 ? 3.160 10.294 -6.692 1.00 83.31 83 SER A CA 1
ATOM 649 C C . SER A 1 83 ? 3.623 10.639 -8.108 1.00 83.31 83 SER A C 1
ATOM 651 O O . SER A 1 83 ? 4.336 11.624 -8.292 1.00 83.31 83 SER A O 1
ATOM 653 N N . GLY A 1 84 ? 3.208 9.832 -9.082 1.00 83.12 84 GLY A N 1
ATOM 654 C CA . GLY A 1 84 ? 3.420 10.075 -10.508 1.00 83.12 84 GLY A CA 1
ATOM 655 C C . GLY A 1 84 ? 2.135 10.485 -11.222 1.00 83.12 84 GLY A C 1
ATOM 656 O O . GLY A 1 84 ? 1.041 10.374 -10.661 1.00 83.12 84 GLY A O 1
ATOM 657 N N . ASP A 1 85 ? 2.264 10.943 -12.464 1.00 90.06 85 ASP A N 1
ATOM 658 C CA . ASP A 1 85 ? 1.130 11.205 -13.352 1.00 90.06 85 ASP A CA 1
ATOM 659 C C . ASP A 1 85 ? 0.872 10.038 -14.324 1.00 90.06 85 ASP A C 1
ATOM 661 O O . ASP A 1 85 ? 1.626 9.062 -14.404 1.00 90.06 85 ASP A O 1
ATOM 665 N N . ALA A 1 86 ? -0.242 10.118 -15.055 1.00 92.50 86 ALA A N 1
ATOM 666 C CA . ALA A 1 86 ? -0.647 9.069 -15.987 1.00 92.50 86 ALA A CA 1
ATOM 667 C C . ALA A 1 86 ? 0.379 8.835 -17.112 1.00 92.50 86 ALA A C 1
ATOM 669 O O . ALA A 1 86 ? 0.533 7.701 -17.564 1.00 92.50 86 ALA A O 1
ATOM 670 N N . GLU A 1 87 ? 1.085 9.878 -17.555 1.00 93.50 87 GLU A N 1
ATOM 671 C CA . GLU A 1 87 ? 2.085 9.780 -18.619 1.00 93.50 87 GLU A CA 1
ATOM 672 C C . GLU A 1 87 ? 3.326 9.029 -18.129 1.00 93.50 87 GLU A C 1
ATOM 674 O O . GLU A 1 87 ? 3.807 8.114 -18.803 1.00 93.50 87 GLU A O 1
ATOM 679 N N . GLN A 1 88 ? 3.782 9.328 -16.911 1.00 90.88 88 GLN A N 1
ATOM 680 C CA . GLN A 1 88 ? 4.873 8.617 -16.258 1.00 90.88 88 GLN A CA 1
ATOM 681 C C . GLN A 1 88 ? 4.565 7.121 -16.124 1.00 90.88 88 GLN A C 1
ATOM 683 O O . GLN A 1 88 ? 5.390 6.282 -16.498 1.00 90.88 88 GLN A O 1
ATOM 688 N N . PHE A 1 89 ? 3.373 6.765 -15.635 1.00 92.75 89 PHE A N 1
ATOM 689 C CA . PHE A 1 89 ? 2.985 5.360 -15.500 1.00 92.75 89 PHE A CA 1
ATOM 690 C C . PHE A 1 89 ? 2.841 4.660 -16.855 1.00 92.75 89 PHE A C 1
ATOM 692 O O . PHE A 1 89 ? 3.293 3.522 -17.006 1.00 92.75 89 PHE A O 1
ATOM 699 N N . LEU A 1 90 ? 2.287 5.337 -17.865 1.00 93.94 90 LEU A N 1
ATOM 700 C CA . LEU A 1 90 ? 2.211 4.798 -19.222 1.00 93.94 90 LEU A CA 1
ATOM 701 C C . LEU A 1 90 ? 3.608 4.537 -19.806 1.00 93.94 90 LEU A C 1
ATOM 703 O O . LEU A 1 90 ? 3.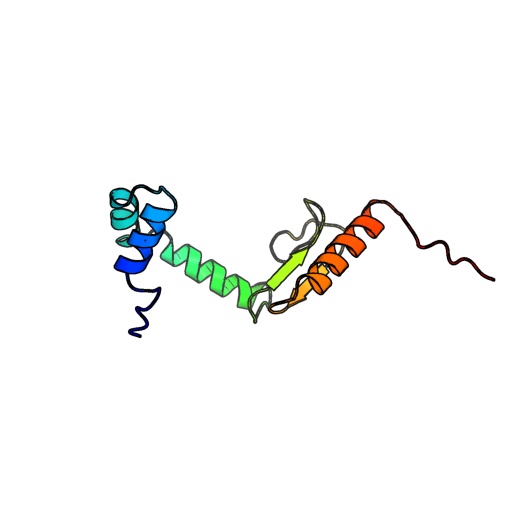821 3.505 -20.450 1.00 93.94 90 LEU A O 1
ATOM 707 N N . GLY A 1 91 ? 4.567 5.428 -19.552 1.00 92.19 91 GLY A N 1
ATOM 708 C CA . GLY A 1 91 ? 5.964 5.259 -19.945 1.00 92.19 91 GLY A CA 1
ATOM 709 C C . GLY A 1 91 ? 6.597 4.008 -19.331 1.00 92.19 91 GLY A C 1
ATOM 710 O O . GLY A 1 91 ? 7.199 3.211 -20.052 1.00 92.19 91 GLY A O 1
ATOM 711 N N . VAL A 1 92 ? 6.394 3.782 -18.028 1.00 90.75 92 VAL A N 1
ATOM 712 C CA . VAL A 1 92 ? 6.885 2.584 -17.319 1.00 90.75 92 VAL A CA 1
ATOM 713 C C . VAL A 1 92 ? 6.278 1.303 -17.894 1.00 90.75 92 VAL A C 1
ATOM 715 O O . VAL A 1 92 ? 7.008 0.363 -18.213 1.00 90.75 92 VAL A O 1
ATOM 718 N N . ILE A 1 93 ? 4.956 1.272 -18.089 1.00 90.88 93 ILE A N 1
ATOM 719 C CA . ILE A 1 93 ? 4.253 0.108 -18.649 1.00 90.88 93 ILE A CA 1
ATOM 720 C C . ILE A 1 93 ? 4.739 -0.181 -20.074 1.00 90.88 93 ILE A C 1
ATOM 722 O O . ILE A 1 93 ? 5.011 -1.330 -20.419 1.00 90.88 93 ILE A O 1
ATOM 726 N N . THR A 1 94 ? 4.905 0.858 -20.895 1.00 91.19 94 THR A N 1
ATOM 727 C CA . THR A 1 94 ? 5.396 0.723 -22.273 1.00 91.19 94 THR A CA 1
ATOM 728 C C . THR A 1 94 ? 6.830 0.198 -22.306 1.00 91.19 94 THR A C 1
ATOM 730 O O . THR A 1 94 ? 7.144 -0.671 -23.121 1.00 91.19 94 THR A O 1
ATOM 733 N N . ALA A 1 95 ? 7.700 0.686 -21.418 1.00 88.25 95 ALA A N 1
ATOM 734 C CA . ALA A 1 95 ? 9.077 0.214 -21.306 1.00 88.25 95 ALA A CA 1
ATOM 735 C C . ALA A 1 95 ? 9.136 -1.273 -20.924 1.00 88.25 95 ALA A C 1
ATOM 737 O O . ALA A 1 95 ? 9.856 -2.042 -21.563 1.00 88.25 95 ALA A O 1
ATOM 738 N N . LEU A 1 96 ? 8.328 -1.698 -19.946 1.00 87.31 96 LEU A N 1
ATOM 739 C CA . LEU A 1 96 ? 8.221 -3.108 -19.562 1.00 87.31 96 LEU A CA 1
ATOM 740 C C . LEU A 1 96 ? 7.682 -3.973 -20.694 1.00 87.31 96 LEU A C 1
ATOM 742 O O . LEU A 1 96 ? 8.253 -5.020 -20.988 1.00 87.31 96 LEU A O 1
ATOM 746 N N . PHE A 1 97 ? 6.633 -3.517 -21.376 1.00 87.12 97 PHE A N 1
ATOM 747 C CA . PHE A 1 97 ? 6.072 -4.236 -22.513 1.00 87.12 97 PHE A CA 1
ATOM 748 C C . PHE A 1 97 ? 7.112 -4.440 -23.623 1.00 87.12 97 PHE A C 1
ATOM 750 O O . PHE A 1 97 ? 7.275 -5.558 -24.115 1.00 87.12 97 PHE A O 1
ATOM 757 N N . LYS A 1 98 ? 7.866 -3.394 -23.988 1.00 86.94 98 LYS A N 1
ATOM 758 C CA . LYS A 1 98 ? 8.954 -3.487 -24.978 1.00 86.94 98 LYS A CA 1
ATOM 759 C C . LYS A 1 98 ? 10.039 -4.475 -24.538 1.00 86.94 98 LYS A C 1
ATOM 761 O O . LYS A 1 98 ? 10.450 -5.309 -25.342 1.00 86.94 98 LYS A O 1
ATOM 766 N N . ARG A 1 99 ? 10.457 -4.428 -23.265 1.00 83.88 99 ARG A N 1
ATOM 767 C CA . ARG A 1 99 ? 11.445 -5.357 -22.687 1.00 83.88 99 ARG A CA 1
ATOM 768 C C . ARG A 1 99 ? 10.976 -6.810 -22.787 1.00 83.88 99 ARG A C 1
ATOM 770 O O . ARG A 1 99 ? 11.715 -7.649 -23.287 1.00 83.88 99 ARG A O 1
ATOM 777 N N . MET A 1 100 ? 9.740 -7.089 -22.376 1.00 81.88 100 MET A N 1
ATOM 778 C CA . MET A 1 100 ? 9.174 -8.443 -22.363 1.00 81.88 100 MET A CA 1
ATOM 779 C C . MET A 1 100 ? 8.932 -9.017 -23.763 1.00 81.88 100 MET A C 1
ATOM 781 O O . MET A 1 100 ? 8.983 -10.228 -23.953 1.00 81.88 100 MET A O 1
ATOM 785 N N . THR A 1 101 ? 8.644 -8.164 -24.747 1.00 84.75 101 THR A N 1
ATOM 786 C CA . THR A 1 101 ? 8.320 -8.593 -26.119 1.00 84.75 101 THR A CA 1
ATOM 787 C C . THR A 1 101 ? 9.508 -8.532 -27.077 1.00 84.75 101 THR A C 1
ATOM 789 O O . THR A 1 101 ? 9.387 -8.957 -28.224 1.00 84.75 101 THR A O 1
ATOM 792 N N . GLY A 1 102 ? 10.653 -7.997 -26.642 1.00 76.62 102 GLY A N 1
ATOM 793 C CA . GLY A 1 102 ? 11.834 -7.825 -27.489 1.00 76.62 102 GLY A CA 1
ATOM 794 C C . GLY A 1 102 ? 11.667 -6.776 -28.596 1.00 76.62 102 GLY A C 1
ATOM 795 O O . GLY A 1 102 ? 12.531 -6.673 -29.466 1.00 76.62 102 GLY A O 1
ATOM 796 N N . LEU A 1 103 ? 10.599 -5.970 -28.575 1.00 68.56 103 LEU A N 1
ATOM 797 C CA . LEU A 1 103 ? 10.374 -4.885 -29.533 1.00 68.56 103 LEU A CA 1
ATOM 798 C C . LEU A 1 103 ? 11.416 -3.778 -29.323 1.00 68.56 103 LEU A C 1
ATOM 800 O O . LEU A 1 103 ? 11.254 -2.900 -28.477 1.00 68.56 103 LEU A O 1
ATOM 804 N N . HIS A 1 104 ? 12.500 -3.824 -30.095 1.00 58.50 104 HIS A N 1
ATOM 805 C CA . HIS A 1 104 ? 13.475 -2.739 -30.169 1.00 58.50 104 HIS A CA 1
ATOM 806 C C . HIS A 1 104 ? 12.994 -1.711 -31.194 1.00 58.50 104 HIS A C 1
ATOM 808 O O . HIS A 1 104 ? 12.466 -2.070 -32.248 1.00 58.50 104 HIS A O 1
ATOM 814 N N . GLU A 1 105 ? 13.175 -0.423 -30.898 1.00 53.09 105 GLU A N 1
ATOM 815 C CA . GLU A 1 105 ? 13.010 0.615 -31.911 1.00 53.09 105 GLU A CA 1
ATOM 816 C C . GLU A 1 105 ? 14.007 0.333 -33.035 1.00 53.09 105 GLU A C 1
ATOM 818 O O . GLU A 1 105 ? 15.219 0.430 -32.855 1.00 53.09 105 GLU A O 1
ATOM 823 N N . HIS A 1 106 ? 13.496 -0.058 -34.204 1.00 44.34 106 HIS A N 1
ATOM 824 C CA . HIS A 1 106 ? 14.277 0.000 -35.425 1.00 44.34 106 HIS A CA 1
ATOM 825 C C . HIS A 1 106 ? 14.614 1.469 -35.656 1.00 44.34 106 HIS A C 1
ATOM 827 O O . HIS A 1 106 ? 13.791 2.236 -36.157 1.00 44.34 106 HIS A O 1
ATOM 833 N N . THR A 1 107 ? 15.823 1.867 -35.269 1.00 40.91 107 THR A N 1
ATOM 834 C CA . THR A 1 107 ? 16.414 3.127 -35.695 1.00 40.91 107 THR A CA 1
ATOM 835 C C . THR A 1 107 ? 16.418 3.117 -37.218 1.00 40.91 107 THR A C 1
ATOM 837 O O . THR A 1 107 ? 17.226 2.438 -37.850 1.00 40.91 107 THR A O 1
ATOM 840 N N . VAL A 1 108 ? 15.474 3.834 -37.825 1.00 45.06 108 VAL A N 1
ATOM 841 C CA . VAL A 1 108 ? 15.517 4.132 -39.253 1.00 45.06 108 VAL A CA 1
ATOM 842 C C . VAL A 1 108 ? 16.652 5.134 -39.430 1.00 45.06 108 VAL A C 1
ATOM 844 O O . VAL A 1 108 ? 16.457 6.342 -39.297 1.00 45.06 108 VAL A O 1
ATOM 847 N N . SER A 1 109 ? 17.863 4.628 -39.665 1.00 39.88 109 SER A N 1
ATOM 848 C CA . SER A 1 109 ? 18.948 5.446 -40.198 1.00 39.88 109 SER A CA 1
ATOM 849 C C . SER A 1 109 ? 18.506 5.983 -41.557 1.00 39.88 109 SER A C 1
ATOM 851 O O . SER A 1 109 ? 18.183 5.208 -42.458 1.00 39.88 109 SER A O 1
ATOM 853 N N . ARG A 1 110 ? 18.442 7.313 -41.654 1.00 39.97 110 ARG A N 1
ATOM 854 C CA . ARG A 1 110 ? 18.359 8.041 -42.923 1.00 39.97 110 ARG A CA 1
ATOM 855 C C . ARG A 1 110 ? 19.658 7.920 -43.704 1.00 39.97 110 ARG A C 1
ATOM 857 O O . ARG A 1 110 ? 20.721 7.862 -43.046 1.00 39.97 110 ARG A O 1
#

Secondary structure (DSSP, 8-state):
-----TTSHHHHHHHHHHTT--HHHHHHHHT--TTHHHHHHHHHHHHHTT---SSSEEEE-STT--BTTBTT-SSPPEEEES---HHHHHHHHHHHHHHHHT--------

Sequence (110 aa):
EQQQSQSHTATLLEVAGEVGLDVEAAAAFLETDELEAYVWQSYGDTIKKHDIRAIPYFIFGPEGMWSPFRPDGEEEPIMVNGSGDAEQFLGVITALFKRMTGLHEHTVSR